Protein AF-A0A3M5H0Y8-F1 (afdb_monomer)

Mean predicted aligned error: 6.43 Å

Foldseek 3Di:
DADPAADLVVLVVLVCQQDNCVHLQVQLVVLQVVLVVDDDPVSSVVSNVRSVVSVVVNVVSVVVSCNNCPVVVVVVVVVVPD

InterPro domains:
  IPR007760 Manganese catalase [PF05067] (2-82)
  IPR009078 Ferritin-like superfamily [SSF47240] (2-82)
  IPR012347 Ferritin-like [G3DSA:1.20.1260.10] (1-82)

Sequence (82 aa):
MRVARPNPGLANLLLEQFGGAQGELAAAGRYFTQGLSEEDPGRKDLLMDIATEELSHLEIVGSIIVMLNKGAKGQLAEGIEE

pLDDT: mean 88.53, std 17.4, range [35.38, 98.81]

Nearest PDB structures (foldseek):
  6j42-assembly1_B-2  TM=9.951E-01  e=5.965E-05  Nostoc sp. PCC 7120 = FACHB-418
  4r42-assembly1_C-2  TM=9.955E-01  e=7.629E-05  Nostoc sp. PCC 7120 = FACHB-418
  4r42-assembly1_A-2  TM=9.919E-01  e=1.174E-04  Nostoc sp. PCC 7120 = FACHB-418
  4r42-assembly1_B-2  TM=9.965E-01  e=1.596E-04  Nostoc sp. PCC 7120 = FACHB-418
  6j42-assembly1_A  TM=9.922E-01  e=1.596E-04  Nostoc sp. PCC 7120 = FACHB-418

Radius of gyration: 17.4 Å; Cα contacts (8 Å, |Δi|>4): 88; chains: 1; bounding box: 47×23×45 Å

Structure (mmCIF, N/CA/C/O backbone):
data_AF-A0A3M5H0Y8-F1
#
_entry.id   AF-A0A3M5H0Y8-F1
#
loop_
_atom_site.group_PDB
_atom_site.id
_atom_site.type_symbol
_atom_site.label_atom_id
_atom_site.label_alt_id
_atom_site.label_comp_id
_atom_site.label_asym_id
_atom_site.label_entity_id
_atom_site.label_seq_id
_atom_site.pdbx_PDB_ins_code
_atom_site.Cartn_x
_atom_site.Cartn_y
_atom_site.Cartn_z
_atom_site.occupancy
_atom_site.B_iso_or_equiv
_atom_site.auth_seq_id
_atom_site.auth_comp_id
_atom_site.auth_asym_id
_atom_site.auth_atom_id
_atom_site.pdbx_PDB_model_num
ATOM 1 N N . MET A 1 1 ? 3.838 -15.388 -9.261 1.00 60.31 1 MET A N 1
ATOM 2 C CA . MET A 1 1 ? 3.484 -14.550 -10.431 1.00 60.31 1 MET A CA 1
ATOM 3 C C . MET A 1 1 ? 4.565 -14.609 -11.502 1.00 60.31 1 MET A C 1
ATOM 5 O O . MET A 1 1 ? 5.715 -14.848 -11.157 1.00 60.31 1 MET A O 1
ATOM 9 N N . ARG A 1 2 ? 4.215 -14.411 -12.781 1.00 72.56 2 ARG A N 1
ATOM 10 C CA . ARG A 1 2 ? 5.161 -14.325 -13.909 1.00 72.56 2 ARG A CA 1
ATOM 11 C C . ARG A 1 2 ? 4.655 -13.304 -14.931 1.00 72.56 2 ARG A C 1
ATOM 13 O O . ARG A 1 2 ? 3.451 -13.217 -15.141 1.00 72.56 2 ARG A O 1
ATOM 20 N N . VAL A 1 3 ? 5.564 -12.580 -15.579 1.00 83.38 3 VAL A N 1
ATOM 21 C CA . VAL A 1 3 ? 5.268 -11.736 -16.752 1.00 83.38 3 VAL A CA 1
ATOM 22 C C . VAL A 1 3 ? 5.851 -12.398 -17.999 1.00 83.38 3 VAL A C 1
ATOM 24 O O . VAL A 1 3 ? 6.895 -13.040 -17.915 1.00 83.38 3 VAL A O 1
ATOM 27 N N . ALA A 1 4 ? 5.185 -12.266 -19.149 1.00 83.38 4 ALA A N 1
ATOM 28 C CA . ALA A 1 4 ? 5.621 -12.926 -20.384 1.00 83.38 4 ALA A 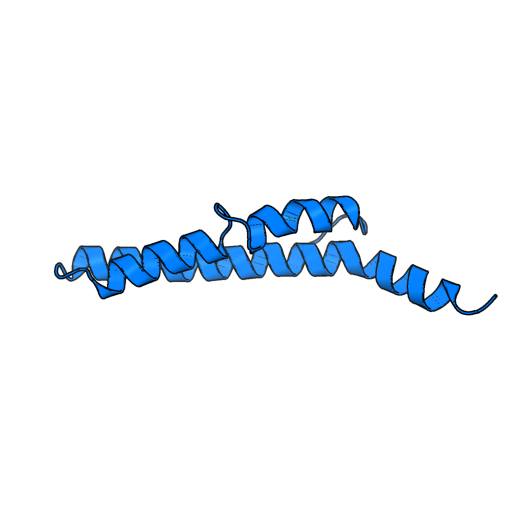CA 1
ATOM 29 C C . ALA A 1 4 ? 6.916 -12.323 -20.956 1.00 83.38 4 ALA A C 1
ATOM 31 O O . ALA A 1 4 ? 7.774 -13.047 -21.451 1.00 83.38 4 ALA A O 1
ATOM 32 N N . ARG A 1 5 ? 7.057 -10.994 -20.884 1.00 86.06 5 ARG A N 1
ATOM 33 C CA . ARG A 1 5 ? 8.249 -10.253 -21.309 1.00 86.06 5 ARG A CA 1
ATOM 34 C C . ARG A 1 5 ? 8.366 -8.924 -20.553 1.00 86.06 5 ARG A C 1
ATOM 36 O O . ARG A 1 5 ? 7.341 -8.415 -20.092 1.00 86.06 5 ARG A O 1
ATOM 43 N N . PRO A 1 6 ? 9.570 -8.341 -20.461 1.00 91.56 6 PRO A N 1
ATOM 44 C CA . PRO A 1 6 ? 9.765 -6.967 -20.003 1.00 91.56 6 PRO A CA 1
ATOM 45 C C . PRO A 1 6 ? 8.931 -5.965 -20.819 1.00 91.56 6 PRO A C 1
ATOM 47 O O . PRO A 1 6 ? 8.830 -6.087 -22.041 1.00 91.56 6 PRO A O 1
ATOM 50 N N . ASN A 1 7 ? 8.324 -4.985 -20.146 1.00 92.25 7 ASN A N 1
ATOM 51 C CA . ASN A 1 7 ? 7.573 -3.891 -20.770 1.00 92.25 7 ASN A CA 1
ATOM 52 C C . ASN A 1 7 ? 7.534 -2.667 -19.828 1.00 92.25 7 ASN A C 1
ATOM 54 O O . ASN A 1 7 ? 6.620 -2.555 -19.007 1.00 92.25 7 ASN A O 1
ATOM 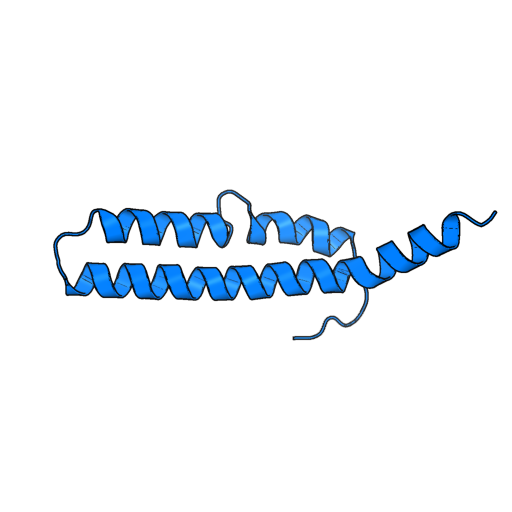58 N N . PRO A 1 8 ? 8.503 -1.743 -19.942 1.00 91.56 8 PRO A N 1
ATOM 59 C CA . PRO A 1 8 ? 8.586 -0.558 -19.084 1.00 91.56 8 PRO A CA 1
ATOM 60 C C . PRO A 1 8 ? 7.396 0.394 -19.216 1.00 91.56 8 PRO A C 1
ATOM 62 O O . PRO A 1 8 ? 7.001 1.015 -18.236 1.00 91.56 8 PRO A O 1
ATOM 65 N N . GLY A 1 9 ? 6.786 0.485 -20.404 1.00 93.38 9 GLY A N 1
ATOM 66 C CA . GLY A 1 9 ? 5.594 1.311 -20.610 1.00 93.38 9 GLY A CA 1
ATOM 67 C C . GLY A 1 9 ? 4.414 0.814 -19.776 1.00 93.38 9 GLY A C 1
ATOM 68 O O . GLY A 1 9 ? 3.761 1.598 -19.093 1.00 93.38 9 GLY A O 1
ATOM 69 N N . LEU A 1 10 ? 4.198 -0.505 -19.752 1.00 93.44 10 LEU A N 1
ATOM 70 C CA . LEU A 1 10 ? 3.200 -1.115 -18.871 1.00 93.44 10 LEU A CA 1
ATOM 71 C C . LEU A 1 10 ? 3.575 -0.957 -17.391 1.00 93.44 10 LEU A C 1
ATOM 73 O O . LEU A 1 10 ? 2.701 -0.688 -16.575 1.00 93.44 10 LEU A O 1
ATOM 77 N N . ALA A 1 11 ? 4.860 -1.080 -17.044 1.00 94.44 11 ALA A N 1
ATOM 78 C CA . ALA A 1 11 ? 5.321 -0.856 -15.674 1.00 94.44 11 ALA A CA 1
ATOM 79 C C . ALA A 1 11 ? 4.993 0.565 -15.192 1.00 94.44 11 ALA A C 1
ATOM 81 O O . ALA A 1 11 ? 4.551 0.735 -14.061 1.00 94.44 11 ALA A O 1
ATOM 82 N N . ASN A 1 12 ? 5.155 1.565 -16.064 1.00 94.88 12 ASN A N 1
ATOM 83 C CA . ASN A 1 12 ? 4.819 2.951 -15.765 1.00 94.88 12 ASN A CA 1
ATOM 84 C C . ASN A 1 12 ? 3.311 3.153 -15.554 1.00 94.88 12 ASN A C 1
ATOM 86 O O . ASN A 1 12 ? 2.919 3.850 -14.628 1.00 94.88 12 ASN A O 1
ATOM 90 N N . LEU A 1 13 ? 2.460 2.508 -16.360 1.00 96.50 13 LEU A N 1
ATOM 91 C CA . LEU A 1 13 ? 1.006 2.552 -16.155 1.00 96.50 13 LEU A CA 1
ATOM 92 C C . LEU A 1 13 ? 0.591 1.904 -14.825 1.00 96.50 13 LEU A C 1
ATOM 94 O O . LEU A 1 13 ? -0.299 2.406 -14.146 1.00 96.50 13 LEU A O 1
ATOM 98 N N . LEU A 1 14 ? 1.254 0.816 -14.423 1.00 96.75 14 LEU A N 1
ATOM 99 C CA . LEU A 1 14 ? 0.970 0.131 -13.159 1.00 96.75 14 LEU A CA 1
ATOM 100 C C . LEU A 1 14 ? 1.401 0.922 -11.917 1.00 96.75 14 LEU A C 1
ATOM 102 O O . LEU A 1 14 ? 0.934 0.603 -10.825 1.00 96.75 14 LEU A O 1
ATOM 106 N N . LEU A 1 15 ? 2.220 1.972 -12.054 1.00 97.12 15 LEU A N 1
ATOM 107 C CA . LEU A 1 15 ? 2.504 2.879 -10.935 1.00 97.12 15 LEU A CA 1
ATOM 108 C C . LEU A 1 15 ? 1.235 3.570 -10.423 1.00 97.12 15 LEU A C 1
ATOM 110 O O . LEU A 1 15 ? 1.150 3.831 -9.226 1.00 97.12 15 LEU A O 1
ATOM 114 N N . GLU A 1 16 ? 0.237 3.795 -11.285 1.00 97.88 16 GLU A N 1
ATOM 115 C CA . GLU A 1 16 ? -1.063 4.329 -10.860 1.00 97.88 16 GLU A CA 1
ATOM 116 C C . GLU A 1 16 ? -1.792 3.347 -9.934 1.00 97.88 16 GLU A C 1
ATOM 118 O O . GLU A 1 16 ? -2.350 3.751 -8.919 1.00 97.88 16 GLU A O 1
ATOM 123 N N . GLN A 1 17 ? -1.734 2.043 -10.223 1.00 97.44 17 GLN A N 1
ATOM 124 C CA . GLN A 1 17 ? -2.304 1.028 -9.331 1.00 97.44 17 GLN A CA 1
ATOM 125 C C . GLN A 1 17 ? -1.475 0.858 -8.056 1.00 97.44 17 GLN A C 1
ATOM 127 O O . GLN A 1 17 ? -2.032 0.604 -7.001 1.00 97.44 17 GLN A O 1
ATOM 132 N N . PHE A 1 18 ? -0.157 1.047 -8.108 1.00 97.69 18 PHE A N 1
ATOM 133 C CA . PHE A 1 18 ? 0.682 0.943 -6.915 1.00 97.69 18 PHE A CA 1
ATOM 134 C C . PHE A 1 18 ? 0.479 2.127 -5.951 1.00 97.69 18 PHE A C 1
ATOM 136 O O . PHE A 1 18 ? 0.174 1.936 -4.778 1.00 97.69 18 PHE A O 1
ATOM 143 N N . GLY A 1 19 ? 0.649 3.359 -6.437 1.00 96.00 19 GLY A N 1
ATOM 144 C CA . GLY A 1 19 ? 0.712 4.565 -5.599 1.00 96.00 19 GLY A CA 1
ATOM 145 C C . GLY A 1 19 ? -0.153 5.733 -6.068 1.00 96.00 19 GLY A C 1
ATOM 146 O O . GLY A 1 19 ? -0.032 6.825 -5.514 1.00 96.00 19 GLY A O 1
ATOM 147 N N . GLY A 1 20 ? -0.995 5.538 -7.083 1.00 97.75 20 GLY A N 1
ATOM 148 C CA . GLY A 1 20 ? -1.952 6.543 -7.535 1.00 97.75 20 GLY A CA 1
ATOM 149 C C . GLY A 1 20 ? -3.072 6.787 -6.524 1.00 97.75 20 GLY A C 1
ATOM 150 O O . GLY A 1 20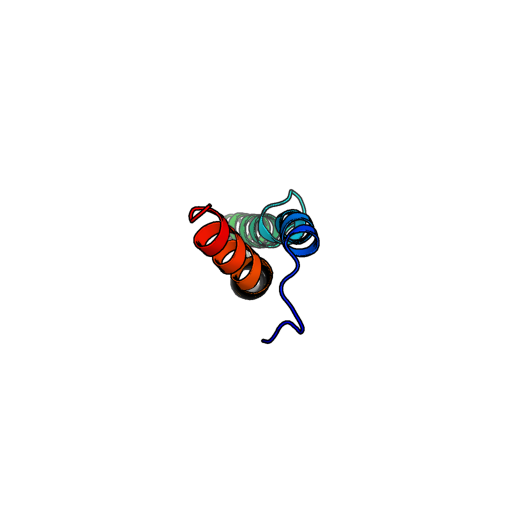 ? -3.205 6.094 -5.512 1.00 97.75 20 GLY A O 1
ATOM 151 N N . ALA A 1 21 ? -3.926 7.773 -6.798 1.00 96.50 21 ALA A N 1
ATOM 152 C CA . ALA A 1 21 ? -4.967 8.198 -5.852 1.00 96.50 21 ALA A CA 1
ATOM 153 C C . ALA A 1 21 ? -5.992 7.084 -5.548 1.00 96.50 21 ALA A C 1
ATOM 155 O O . ALA A 1 21 ? -6.555 7.005 -4.449 1.00 96.50 21 ALA A O 1
ATOM 156 N N . GLN A 1 22 ? -6.220 6.213 -6.532 1.00 96.31 22 GLN A N 1
ATOM 157 C CA . GLN A 1 22 ? -7.095 5.044 -6.439 1.00 96.31 22 GLN A CA 1
ATOM 158 C C . GLN A 1 22 ? -6.310 3.728 -6.351 1.00 96.31 22 GLN A C 1
ATOM 160 O O . GLN A 1 22 ? -6.920 2.671 -6.433 1.00 96.31 22 GLN A O 1
ATOM 165 N N . GLY A 1 23 ? -4.986 3.791 -6.185 1.00 97.56 23 GLY A N 1
ATOM 166 C CA . GLY A 1 23 ? -4.133 2.612 -6.086 1.00 97.56 23 GLY A CA 1
ATOM 167 C C . GLY A 1 23 ? -4.209 1.905 -4.732 1.00 97.56 23 GLY A C 1
ATOM 168 O O . GLY A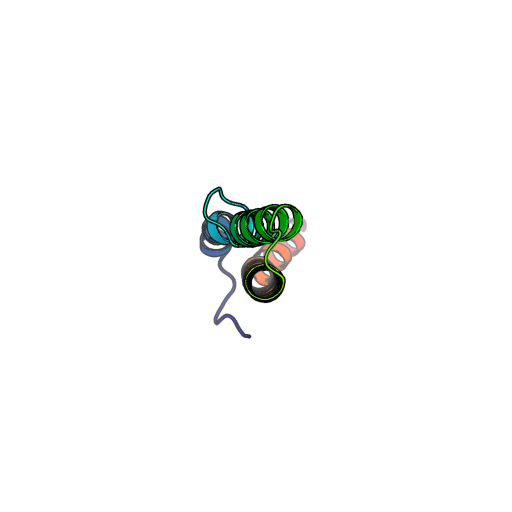 1 23 ? -4.793 2.417 -3.769 1.00 97.56 23 GLY A O 1
ATOM 169 N N . GLU A 1 24 ? -3.546 0.753 -4.654 1.00 98.38 24 GLU A N 1
ATOM 170 C CA . GLU A 1 24 ? -3.579 -0.165 -3.512 1.00 98.38 24 GLU A CA 1
ATOM 171 C C . GLU A 1 24 ? -3.045 0.488 -2.236 1.00 98.38 24 GLU A C 1
ATOM 173 O O . GLU A 1 24 ? -3.632 0.349 -1.167 1.00 98.38 24 GLU A O 1
ATOM 178 N N . LEU A 1 25 ? -1.981 1.298 -2.330 1.00 98.19 25 LEU A N 1
ATOM 179 C CA . 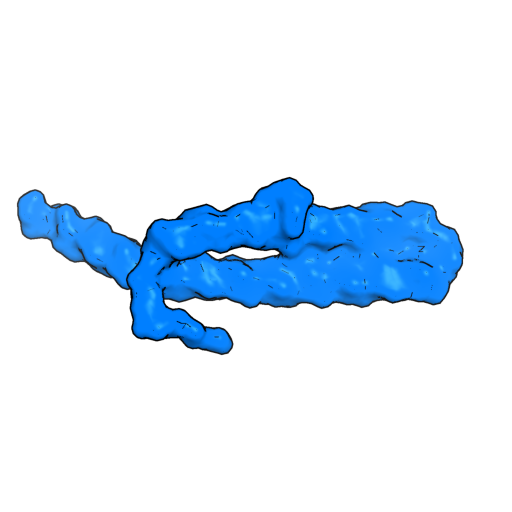LEU A 1 25 ? -1.447 2.007 -1.163 1.00 98.19 25 LEU A CA 1
ATOM 180 C C . LEU A 1 25 ? -2.469 3.000 -0.592 1.00 98.19 25 LEU A C 1
ATOM 182 O O . LEU A 1 25 ? -2.599 3.147 0.625 1.00 98.19 25 LEU A O 1
ATOM 186 N N . ALA A 1 26 ? -3.206 3.681 -1.470 1.00 98.25 26 ALA A N 1
ATOM 187 C CA . ALA A 1 26 ? -4.243 4.609 -1.055 1.00 98.25 26 ALA A CA 1
ATOM 188 C C . ALA A 1 26 ? -5.454 3.860 -0.472 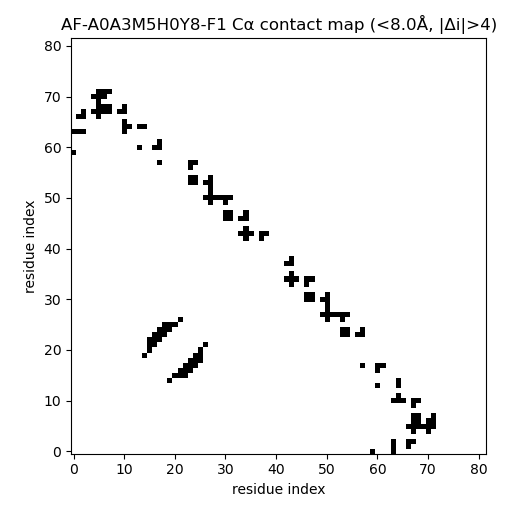1.00 98.25 26 ALA A C 1
ATOM 190 O O . ALA A 1 26 ? -6.043 4.338 0.497 1.00 98.25 26 ALA A O 1
ATOM 191 N N . ALA A 1 27 ? -5.814 2.691 -1.015 1.00 98.50 27 ALA A N 1
ATOM 192 C CA . ALA A 1 27 ? -6.862 1.827 -0.468 1.00 98.50 27 ALA A CA 1
ATOM 193 C C . ALA A 1 27 ? -6.492 1.304 0.926 1.00 98.50 27 ALA A C 1
ATOM 195 O O . ALA 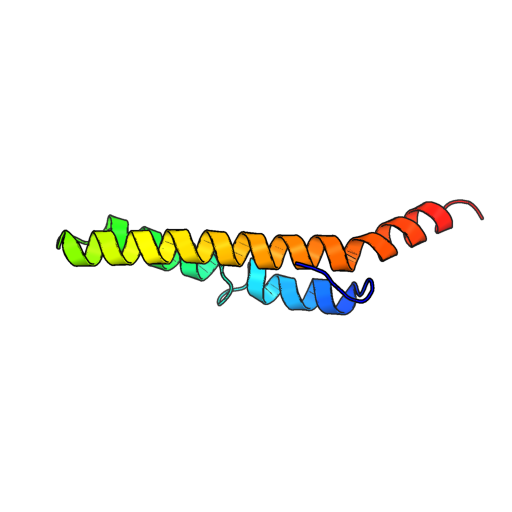A 1 27 ? -7.218 1.581 1.883 1.00 98.50 27 ALA A O 1
ATOM 196 N N . ALA A 1 28 ? -5.317 0.682 1.063 1.00 98.56 28 ALA A N 1
ATOM 197 C CA . ALA A 1 28 ? -4.778 0.204 2.333 1.00 98.56 28 ALA A CA 1
ATOM 198 C C . ALA A 1 28 ? -4.752 1.321 3.386 1.00 98.56 28 ALA A C 1
ATOM 200 O O . ALA A 1 28 ? -5.255 1.150 4.493 1.00 98.56 28 ALA A O 1
ATOM 201 N N . GLY A 1 29 ? -4.238 2.504 3.027 1.00 98.56 29 GLY A N 1
ATOM 202 C CA . GLY A 1 29 ? -4.205 3.660 3.922 1.00 98.56 29 GLY A CA 1
ATOM 203 C C . GLY A 1 29 ? -5.597 4.142 4.348 1.00 98.56 29 GLY A C 1
ATOM 204 O O . GLY A 1 29 ? -5.806 4.458 5.522 1.00 98.56 29 GLY A O 1
ATOM 205 N N . ARG A 1 30 ? -6.571 4.176 3.426 1.00 98.69 30 ARG A N 1
ATOM 206 C CA . ARG A 1 30 ? -7.962 4.546 3.741 1.00 98.69 30 ARG A CA 1
ATOM 207 C C . ARG A 1 30 ? -8.591 3.563 4.725 1.00 98.69 30 ARG A C 1
ATOM 209 O O . ARG A 1 30 ? -9.075 4.005 5.761 1.00 98.69 30 ARG A O 1
ATOM 216 N N . TYR A 1 31 ? -8.555 2.262 4.443 1.00 98.62 31 TYR A N 1
ATOM 217 C CA . TYR A 1 31 ? -9.155 1.261 5.331 1.00 98.62 31 TYR A CA 1
ATOM 218 C C . TYR A 1 31 ? -8.446 1.194 6.684 1.00 98.62 31 TYR A C 1
ATOM 220 O O . TYR A 1 31 ? -9.106 1.147 7.719 1.00 98.62 31 TYR A O 1
ATOM 228 N N . PHE A 1 32 ? -7.117 1.319 6.702 1.00 98.69 32 PHE A N 1
ATOM 229 C CA . PHE A 1 32 ? -6.340 1.378 7.937 1.00 98.69 32 PHE A CA 1
ATOM 230 C C . PHE A 1 32 ? -6.741 2.574 8.810 1.00 98.69 32 PHE A C 1
ATOM 232 O O . PHE A 1 32 ? -7.048 2.419 9.990 1.00 98.69 32 PHE A O 1
ATOM 239 N N . THR A 1 33 ? -6.778 3.780 8.235 1.00 98.56 33 THR A N 1
ATOM 240 C CA . THR A 1 33 ? -7.154 4.992 8.985 1.00 98.56 33 THR A CA 1
ATOM 241 C C . THR A 1 33 ? -8.608 4.962 9.452 1.00 98.56 33 THR A C 1
ATOM 243 O O . THR A 1 33 ? -8.883 5.388 10.572 1.00 98.56 33 THR A O 1
ATOM 246 N N . GLN A 1 34 ? -9.520 4.395 8.659 1.00 98.69 34 GLN A N 1
ATOM 247 C CA . GLN A 1 34 ? -10.901 4.142 9.077 1.00 98.69 34 GLN A CA 1
ATOM 248 C C . GLN A 1 34 ? -10.960 3.157 10.252 1.00 98.69 34 GLN A C 1
ATOM 250 O O . GLN A 1 34 ? -11.621 3.443 11.245 1.00 98.69 34 GLN A O 1
ATOM 255 N N . GLY A 1 35 ? -10.219 2.045 10.187 1.00 98.50 35 GLY A N 1
ATOM 256 C CA . GLY A 1 35 ? -10.149 1.049 11.260 1.00 98.50 35 GLY A CA 1
ATOM 257 C C . GLY A 1 35 ? -9.572 1.606 12.567 1.00 98.50 35 GLY A C 1
ATOM 258 O O . GLY A 1 35 ? -10.017 1.237 13.655 1.00 98.50 35 GLY A O 1
ATOM 259 N N . LEU A 1 36 ? -8.626 2.549 12.497 1.00 98.25 36 LEU A N 1
ATOM 260 C CA . LEU A 1 36 ? -8.117 3.244 13.686 1.00 98.25 36 LEU A CA 1
ATOM 261 C C . LEU A 1 36 ? -9.172 4.127 14.367 1.00 98.25 36 LEU A C 1
ATOM 263 O O . LEU A 1 36 ? -9.118 4.282 15.587 1.00 98.25 36 LEU A O 1
ATOM 267 N N . SER A 1 37 ? -10.100 4.703 13.601 1.00 98.19 37 SER A N 1
ATOM 268 C CA . SER A 1 37 ? -11.173 5.574 14.102 1.00 98.19 37 SER A CA 1
ATOM 269 C C . SER A 1 37 ? -12.487 4.846 14.406 1.00 98.19 37 SER A C 1
ATOM 271 O O . SER A 1 37 ? -13.423 5.484 14.878 1.00 98.19 37 SER A O 1
ATOM 273 N N . GLU A 1 38 ? -12.580 3.543 14.141 1.00 98.50 38 GLU A N 1
ATOM 274 C CA . GLU A 1 38 ? -13.790 2.751 14.375 1.00 98.50 38 GLU A CA 1
ATOM 275 C C . GLU A 1 38 ? -13.895 2.276 15.835 1.00 98.50 38 GLU A C 1
ATOM 277 O O . GLU A 1 38 ? -12.918 1.821 16.441 1.00 98.50 38 GLU A O 1
ATOM 282 N N . GLU A 1 39 ? -15.107 2.365 16.387 1.00 98.19 39 GLU A N 1
ATOM 283 C CA . GLU A 1 39 ? -15.433 1.991 17.767 1.00 98.19 39 GLU A CA 1
ATOM 284 C C . GLU A 1 39 ? -16.060 0.595 17.854 1.00 98.19 39 GLU A C 1
ATOM 286 O O . GLU A 1 39 ? -15.860 -0.104 18.849 1.00 98.19 39 GLU A O 1
ATOM 291 N N . ASP A 1 40 ? -16.797 0.170 16.820 1.00 98.56 40 ASP A N 1
ATOM 292 C CA . ASP A 1 40 ? -17.363 -1.175 16.751 1.00 98.56 40 ASP A CA 1
ATOM 293 C C . ASP A 1 40 ? -16.253 -2.216 16.506 1.00 98.56 40 ASP A C 1
ATOM 295 O O . ASP A 1 40 ? -15.594 -2.174 15.461 1.00 98.56 40 ASP A O 1
ATOM 299 N N . PRO A 1 41 ? -16.044 -3.185 17.420 1.00 98.12 41 PRO A N 1
ATOM 300 C CA . PRO A 1 41 ? -14.943 -4.137 17.296 1.00 98.12 41 PRO A CA 1
ATOM 301 C C . PRO A 1 41 ? -14.997 -4.985 16.022 1.00 98.12 41 PRO A C 1
ATOM 303 O O . PRO A 1 41 ? -13.951 -5.275 15.452 1.00 98.12 41 PRO A O 1
ATOM 306 N N . GLY A 1 42 ? -16.195 -5.365 15.561 1.00 98.38 42 GLY A N 1
ATOM 307 C CA . GLY A 1 42 ? -16.358 -6.214 14.380 1.00 98.38 42 GLY A CA 1
ATOM 308 C C . GLY A 1 42 ? -16.064 -5.471 13.079 1.00 98.38 42 GLY A C 1
ATOM 309 O O . GLY A 1 42 ? -15.366 -5.991 12.211 1.00 98.38 42 GLY A O 1
ATOM 310 N N . ARG A 1 43 ? -16.543 -4.229 12.943 1.00 98.50 43 ARG A N 1
ATOM 311 C CA . ARG A 1 43 ? -16.204 -3.385 11.786 1.00 98.50 43 ARG A CA 1
ATOM 312 C C . ARG A 1 43 ? -14.731 -3.005 11.772 1.00 98.50 43 ARG A C 1
ATOM 314 O O . ARG A 1 43 ? -14.134 -2.965 10.701 1.00 98.50 43 ARG A O 1
ATOM 321 N N . LYS A 1 44 ? -14.145 -2.745 12.942 1.00 98.69 44 LYS A N 1
ATOM 322 C CA . LYS A 1 44 ? -12.716 -2.460 13.058 1.00 98.69 44 LYS A CA 1
ATOM 323 C C . LYS A 1 44 ? -11.872 -3.630 12.565 1.00 98.69 44 LYS A C 1
ATOM 325 O O . LYS A 1 44 ? -10.962 -3.405 11.775 1.00 98.69 44 LYS A O 1
ATOM 330 N N . ASP A 1 45 ? -12.186 -4.844 13.009 1.00 98.69 45 ASP A N 1
ATOM 331 C CA . ASP A 1 45 ? -11.510 -6.070 12.575 1.00 98.69 45 ASP A CA 1
ATOM 332 C C . ASP A 1 45 ? -11.596 -6.228 11.050 1.00 98.69 45 ASP A C 1
ATOM 334 O O . ASP A 1 45 ? -10.572 -6.272 10.374 1.00 98.69 45 ASP A O 1
ATOM 338 N N . LEU A 1 46 ? -12.807 -6.113 10.493 1.00 98.62 46 LEU A N 1
ATOM 339 C CA . LEU A 1 46 ? -13.036 -6.161 9.047 1.00 98.62 46 LEU A CA 1
ATOM 340 C C . LEU A 1 46 ? -12.210 -5.119 8.270 1.00 98.62 46 LEU A C 1
ATOM 342 O O . LEU A 1 46 ? -11.621 -5.435 7.241 1.00 98.62 46 LEU A O 1
ATOM 346 N N . LEU A 1 47 ? -12.168 -3.867 8.732 1.00 98.81 47 LEU A N 1
ATOM 347 C CA . LEU A 1 47 ? -11.401 -2.805 8.071 1.00 98.81 47 LEU A CA 1
ATOM 348 C C . LEU A 1 47 ? -9.890 -3.070 8.117 1.00 98.81 47 LEU A C 1
ATOM 350 O O . LEU A 1 47 ? -9.191 -2.765 7.151 1.00 98.81 47 LEU A O 1
ATOM 354 N N . MET A 1 48 ? -9.384 -3.632 9.216 1.00 98.62 48 MET A N 1
ATOM 355 C CA . MET A 1 48 ? -7.966 -3.971 9.362 1.00 98.62 48 MET A CA 1
ATOM 356 C C . MET A 1 48 ? -7.583 -5.194 8.519 1.00 98.62 48 MET A C 1
ATOM 358 O O . MET A 1 48 ? -6.493 -5.204 7.941 1.00 98.62 48 MET A O 1
ATOM 362 N N . ASP A 1 49 ? -8.484 -6.169 8.386 1.00 98.75 49 ASP A N 1
ATOM 363 C CA . ASP A 1 49 ? -8.327 -7.311 7.482 1.00 98.75 49 ASP A CA 1
ATOM 364 C C . ASP A 1 49 ? -8.236 -6.842 6.029 1.00 98.75 49 ASP A C 1
ATOM 366 O O . ASP A 1 49 ? -7.258 -7.151 5.346 1.00 98.75 49 ASP A O 1
ATOM 370 N N . ILE A 1 50 ? -9.185 -6.007 5.587 1.00 98.69 50 ILE A N 1
ATOM 371 C CA . ILE A 1 50 ? -9.167 -5.432 4.234 1.00 98.69 50 ILE A CA 1
ATOM 372 C C . ILE A 1 50 ? -7.884 -4.620 4.028 1.00 98.69 50 ILE A C 1
ATOM 374 O O . ILE A 1 50 ? -7.180 -4.829 3.046 1.00 98.69 50 ILE A O 1
ATOM 378 N N . ALA A 1 51 ? -7.516 -3.733 4.960 1.00 98.62 51 ALA A N 1
ATOM 379 C CA . ALA A 1 51 ? -6.284 -2.949 4.842 1.00 98.62 51 ALA A CA 1
ATOM 380 C C . ALA A 1 51 ? -5.034 -3.831 4.675 1.00 98.62 51 ALA A C 1
ATOM 382 O O . ALA A 1 51 ? -4.123 -3.479 3.926 1.00 98.62 51 ALA A O 1
ATOM 383 N N . THR A 1 52 ? -4.994 -4.976 5.358 1.00 98.44 52 THR A N 1
ATOM 384 C CA . THR A 1 52 ? -3.893 -5.942 5.269 1.00 98.44 52 THR A CA 1
ATOM 385 C C . THR A 1 52 ? -3.903 -6.700 3.938 1.00 98.44 52 THR A C 1
ATOM 387 O O . THR A 1 52 ? -2.842 -6.928 3.350 1.00 98.44 52 THR A O 1
ATOM 390 N N . GLU A 1 53 ? -5.079 -7.050 3.417 1.00 98.69 53 GLU A N 1
ATOM 391 C CA . GLU A 1 53 ? -5.228 -7.638 2.082 1.00 98.69 53 GLU A CA 1
ATOM 392 C C . GLU A 1 53 ? -4.750 -6.673 0.986 1.00 98.69 53 GLU A C 1
ATOM 394 O O . GLU A 1 53 ? -3.957 -7.069 0.129 1.00 98.69 53 GLU A O 1
ATOM 399 N N . GLU A 1 54 ? -5.097 -5.384 1.071 1.00 98.44 54 GLU A N 1
ATOM 400 C CA . GLU A 1 54 ? -4.646 -4.377 0.098 1.00 98.44 54 GLU A CA 1
ATOM 401 C C . GLU A 1 54 ? -3.117 -4.187 0.106 1.00 98.44 54 GLU A C 1
ATOM 403 O O . GLU A 1 54 ? -2.512 -3.891 -0.926 1.00 98.44 54 GLU A O 1
ATOM 408 N N . LEU A 1 55 ? -2.435 -4.424 1.236 1.00 98.06 55 LEU A N 1
ATOM 409 C CA . LEU A 1 55 ? -0.965 -4.475 1.259 1.00 98.06 55 LEU A CA 1
ATOM 410 C C . LEU A 1 55 ? -0.412 -5.682 0.485 1.00 98.06 55 LEU A C 1
ATOM 412 O O . LEU A 1 55 ? 0.649 -5.582 -0.136 1.00 98.06 55 LEU A O 1
ATOM 416 N N . SER A 1 56 ? -1.135 -6.802 0.475 1.00 97.75 56 SER A N 1
ATOM 417 C CA . SER A 1 56 ? -0.784 -7.974 -0.336 1.00 97.75 56 SER A CA 1
ATOM 418 C C . SER A 1 56 ? -1.013 -7.700 -1.829 1.00 97.75 56 SER A C 1
ATOM 420 O O . SER A 1 56 ? -0.188 -8.079 -2.666 1.00 97.75 56 SER A O 1
ATOM 422 N N . HIS A 1 57 ? -2.078 -6.972 -2.186 1.00 98.00 57 HIS A N 1
ATOM 423 C CA . HIS A 1 57 ? -2.276 -6.468 -3.550 1.00 98.00 57 HIS A CA 1
ATOM 424 C C . HIS A 1 57 ? -1.149 -5.517 -3.971 1.00 98.00 57 HIS A C 1
ATOM 426 O O . HIS A 1 57 ? -0.575 -5.665 -5.055 1.00 98.00 57 HIS A O 1
ATOM 432 N N . LEU A 1 58 ? -0.748 -4.602 -3.087 1.00 97.62 58 LEU A N 1
ATOM 433 C CA . LEU A 1 58 ? 0.368 -3.690 -3.319 1.00 97.62 58 LEU A CA 1
ATOM 434 C C . LEU A 1 58 ? 1.685 -4.445 -3.584 1.00 97.62 58 LEU A C 1
ATOM 436 O O . LEU A 1 58 ? 2.414 -4.103 -4.521 1.00 97.62 58 LEU A O 1
ATOM 440 N N . GLU A 1 59 ? 1.982 -5.500 -2.815 1.00 97.75 59 GLU A N 1
ATOM 441 C CA . GLU A 1 59 ? 3.148 -6.371 -3.032 1.00 97.75 59 GLU A CA 1
ATOM 442 C C . GLU A 1 59 ? 3.110 -7.041 -4.414 1.00 97.75 59 GLU A C 1
ATOM 444 O O . GLU A 1 59 ? 4.116 -7.078 -5.137 1.00 97.75 59 GLU A O 1
ATOM 449 N N . ILE A 1 60 ? 1.939 -7.543 -4.802 1.00 96.44 60 ILE A N 1
ATOM 450 C CA . ILE A 1 60 ? 1.689 -8.147 -6.109 1.00 96.44 60 ILE A CA 1
ATOM 451 C C . ILE A 1 60 ? 1.990 -7.149 -7.237 1.00 96.44 60 ILE A C 1
ATOM 453 O O . ILE A 1 60 ? 2.778 -7.459 -8.141 1.00 96.44 60 ILE A O 1
ATOM 457 N N . VAL A 1 61 ? 1.418 -5.943 -7.179 1.00 96.38 61 VAL A N 1
ATOM 458 C CA . VAL A 1 61 ? 1.607 -4.910 -8.208 1.00 96.38 61 VAL A CA 1
ATOM 459 C C . VAL A 1 61 ? 3.071 -4.471 -8.264 1.00 96.38 61 VAL A C 1
ATOM 461 O O . VAL A 1 61 ? 3.662 -4.423 -9.348 1.00 96.38 61 VAL A O 1
ATOM 464 N N . GLY A 1 62 ? 3.704 -4.241 -7.110 1.00 95.69 62 GLY A N 1
ATOM 465 C CA . GLY A 1 62 ? 5.125 -3.896 -7.015 1.00 95.69 62 GLY A CA 1
ATOM 466 C C . GLY A 1 62 ? 6.030 -4.964 -7.632 1.00 95.69 62 GLY A C 1
ATOM 467 O O . GLY A 1 62 ? 6.935 -4.660 -8.416 1.00 95.69 62 GLY A O 1
ATOM 468 N N . SER A 1 63 ? 5.739 -6.236 -7.365 1.00 94.81 63 SER A N 1
ATOM 469 C CA . SER A 1 63 ? 6.464 -7.370 -7.942 1.00 94.81 63 SER A CA 1
ATOM 470 C C . SER A 1 63 ? 6.339 -7.421 -9.467 1.00 94.81 63 SER A C 1
ATOM 472 O O . SER A 1 63 ? 7.328 -7.678 -10.163 1.00 94.81 63 SER A O 1
ATOM 474 N N . ILE A 1 64 ? 5.149 -7.143 -10.011 1.00 94.12 64 ILE A N 1
ATOM 475 C CA . ILE A 1 64 ? 4.923 -7.057 -11.462 1.00 94.12 64 ILE A CA 1
ATOM 476 C C . ILE A 1 64 ? 5.725 -5.900 -12.064 1.00 94.12 64 ILE A C 1
ATOM 478 O O . ILE A 1 64 ? 6.429 -6.115 -13.052 1.00 94.12 64 ILE A O 1
ATOM 482 N N . ILE A 1 65 ? 5.690 -4.711 -11.456 1.00 94.44 65 ILE A N 1
ATOM 483 C CA . ILE A 1 65 ? 6.462 -3.539 -11.904 1.00 94.44 65 ILE A CA 1
ATOM 484 C C . ILE A 1 65 ? 7.957 -3.870 -11.974 1.00 94.44 65 ILE A C 1
ATOM 486 O O . ILE A 1 65 ? 8.620 -3.578 -12.974 1.00 94.44 65 ILE A O 1
ATOM 490 N N . VAL A 1 66 ? 8.496 -4.526 -10.943 1.00 93.25 66 VAL A N 1
ATOM 491 C CA . VAL A 1 66 ? 9.898 -4.961 -10.922 1.00 93.25 66 VAL A CA 1
ATOM 492 C C . VAL A 1 66 ? 10.180 -5.939 -12.062 1.00 93.25 66 VAL A C 1
ATOM 494 O O . VAL A 1 66 ? 11.148 -5.751 -12.800 1.00 93.25 66 VAL A O 1
ATOM 497 N N . MET A 1 67 ? 9.342 -6.962 -12.252 1.00 90.94 67 MET A N 1
ATOM 498 C CA . MET A 1 67 ? 9.522 -7.948 -13.323 1.00 90.94 67 MET A CA 1
ATOM 499 C C . MET A 1 67 ? 9.458 -7.327 -14.725 1.00 90.94 67 MET A C 1
ATOM 501 O O . MET A 1 67 ? 10.272 -7.679 -15.579 1.00 90.94 67 MET A O 1
ATOM 505 N N . LEU A 1 68 ? 8.546 -6.382 -14.962 1.00 92.31 68 LEU A N 1
ATOM 506 C CA . LEU A 1 68 ? 8.419 -5.683 -16.243 1.00 92.31 68 LEU A CA 1
ATOM 507 C C . LEU A 1 68 ? 9.633 -4.798 -16.559 1.00 92.31 68 LEU A C 1
ATOM 509 O O . LEU A 1 68 ? 9.961 -4.621 -17.732 1.00 92.31 68 LEU A O 1
ATOM 513 N N . ASN A 1 69 ? 10.326 -4.295 -15.534 1.00 89.44 69 ASN A N 1
ATOM 514 C CA . ASN A 1 69 ? 11.523 -3.465 -15.677 1.00 89.44 69 ASN A CA 1
ATOM 515 C C . ASN A 1 69 ? 12.842 -4.256 -15.746 1.00 89.44 69 ASN A C 1
ATOM 517 O O . ASN A 1 69 ? 13.859 -3.691 -16.154 1.00 89.44 69 ASN A O 1
ATOM 521 N N . LYS A 1 70 ? 12.861 -5.551 -15.390 1.00 80.25 70 LYS A N 1
ATOM 522 C CA . LYS A 1 70 ? 14.094 -6.368 -15.373 1.00 80.25 70 LYS A CA 1
ATOM 523 C C . LYS A 1 70 ? 14.820 -6.420 -16.725 1.00 80.25 70 LYS A C 1
ATOM 525 O O . LYS A 1 70 ? 16.042 -6.367 -16.738 1.00 80.25 70 LYS A O 1
ATOM 530 N N . GLY A 1 71 ? 14.104 -6.464 -17.852 1.00 62.88 71 GLY A N 1
ATOM 531 C CA . GLY A 1 71 ? 14.747 -6.452 -19.177 1.00 62.88 71 GLY A CA 1
ATOM 532 C C . GLY A 1 71 ? 15.278 -5.093 -19.618 1.00 62.88 71 GLY A C 1
ATOM 533 O 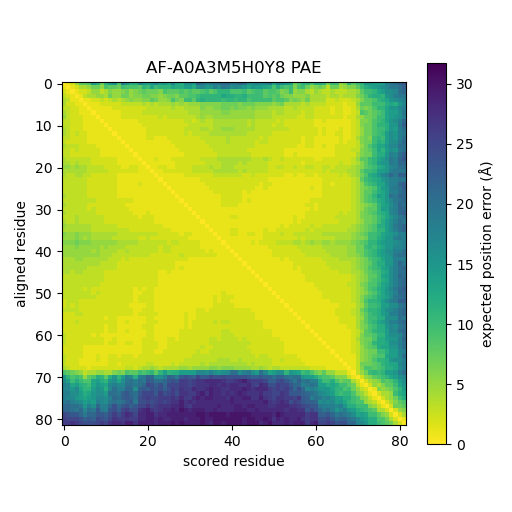O . GLY A 1 71 ? 16.300 -5.033 -20.287 1.00 62.88 71 GLY A O 1
ATOM 534 N N . ALA A 1 72 ? 14.630 -4.001 -19.209 1.00 57.78 72 ALA A N 1
ATOM 535 C CA . ALA A 1 72 ? 15.078 -2.657 -19.566 1.00 57.78 72 ALA A CA 1
ATOM 536 C C . ALA A 1 72 ? 16.316 -2.229 -18.776 1.00 57.78 72 ALA A C 1
ATOM 538 O O . ALA A 1 72 ? 17.192 -1.576 -19.328 1.00 57.78 72 ALA A O 1
ATOM 539 N N . LYS A 1 73 ? 16.436 -2.648 -17.507 1.00 53.38 73 LYS A N 1
ATOM 540 C CA . LYS A 1 73 ? 17.668 -2.439 -16.732 1.00 53.38 73 LYS A CA 1
ATOM 541 C C . LYS A 1 73 ? 18.851 -3.256 -17.267 1.00 53.38 73 LYS A C 1
ATOM 543 O O . LYS A 1 73 ? 19.970 -2.777 -17.172 1.00 53.38 73 LYS A O 1
ATOM 548 N N . GLY A 1 74 ? 18.608 -4.438 -17.844 1.00 50.56 74 GLY A N 1
ATOM 549 C CA . GLY A 1 74 ? 19.639 -5.212 -18.550 1.00 50.56 74 GLY A CA 1
ATOM 550 C C . GLY A 1 74 ? 20.116 -4.512 -19.825 1.00 50.56 74 GLY A C 1
ATOM 551 O O . GLY A 1 74 ? 21.304 -4.271 -19.978 1.00 50.56 74 GLY A O 1
ATOM 552 N N . GLN A 1 75 ? 19.184 -4.064 -20.673 1.00 47.06 75 GLN A N 1
ATOM 553 C CA . GLN A 1 75 ? 19.508 -3.351 -21.919 1.00 47.06 75 GLN A CA 1
ATOM 554 C C . GLN A 1 75 ? 20.183 -1.988 -21.689 1.00 47.06 75 GLN A C 1
ATOM 556 O O . GLN A 1 75 ? 21.065 -1.606 -22.448 1.00 47.06 75 GLN A O 1
ATOM 561 N N . LEU A 1 76 ? 19.804 -1.256 -20.636 1.00 50.94 76 LEU A N 1
ATOM 562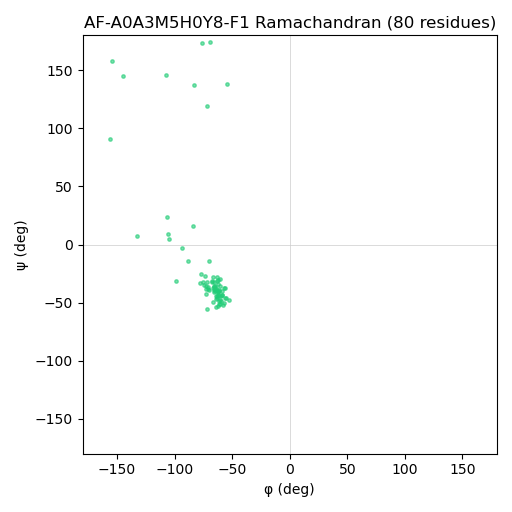 C CA . LEU A 1 76 ? 20.456 0.006 -20.262 1.00 50.94 76 LEU A CA 1
ATOM 563 C C . LEU A 1 76 ? 21.841 -0.195 -19.636 1.00 50.94 76 LEU A C 1
ATOM 565 O O . LEU A 1 76 ? 22.652 0.713 -19.720 1.00 50.94 76 LEU A O 1
ATOM 569 N N . ALA A 1 77 ? 22.111 -1.338 -18.999 1.00 48.09 77 ALA A N 1
ATOM 570 C CA . ALA A 1 77 ? 23.441 -1.657 -18.477 1.00 48.09 77 ALA A CA 1
ATOM 571 C C . ALA A 1 77 ? 24.397 -2.123 -19.589 1.00 48.09 77 ALA A C 1
ATOM 573 O O . ALA A 1 77 ? 25.581 -1.815 -19.535 1.00 48.09 77 ALA A O 1
ATOM 574 N N . GLU A 1 78 ? 23.876 -2.816 -20.606 1.00 47.66 78 GLU A N 1
ATOM 575 C CA . GLU A 1 78 ? 24.633 -3.245 -21.791 1.00 47.66 78 GLU A CA 1
ATOM 576 C C . GLU A 1 78 ? 24.869 -2.090 -22.791 1.00 47.66 78 GLU A C 1
ATOM 578 O O . GLU A 1 78 ? 25.853 -2.095 -23.518 1.00 47.66 78 GLU A O 1
ATOM 583 N N . GLY A 1 79 ? 24.018 -1.056 -22.795 1.00 46.44 79 GLY A N 1
ATOM 584 C CA . GLY A 1 79 ? 24.131 0.123 -23.669 1.00 46.44 79 GLY A CA 1
ATOM 585 C C . GLY A 1 79 ? 25.066 1.244 -23.186 1.00 46.44 79 GLY A C 1
ATOM 586 O O . GLY A 1 79 ? 24.942 2.366 -23.669 1.00 46.44 79 GLY A O 1
ATOM 587 N N . ILE A 1 80 ? 25.953 0.980 -22.218 1.00 50.78 80 ILE A N 1
ATOM 588 C CA . ILE A 1 80 ? 26.998 1.922 -21.749 1.00 50.78 80 ILE A CA 1
ATOM 589 C C . ILE A 1 80 ? 28.391 1.502 -22.285 1.00 50.78 80 ILE A C 1
ATOM 591 O O . ILE A 1 80 ? 29.394 2.128 -21.962 1.00 50.78 80 ILE A O 1
ATOM 595 N N . GLU A 1 81 ? 28.466 0.467 -23.133 1.00 42.59 81 GLU A N 1
ATOM 596 C CA . GLU A 1 81 ? 29.714 -0.050 -23.730 1.00 42.59 81 GLU A CA 1
ATOM 597 C C . GLU A 1 81 ? 29.927 0.276 -25.228 1.00 42.59 81 GLU A C 1
ATOM 599 O O . GLU A 1 81 ? 30.736 -0.381 -25.879 1.00 42.59 81 GLU A O 1
ATOM 604 N N . GLU A 1 82 ? 29.307 1.328 -25.778 1.00 35.38 82 GLU A N 1
ATOM 605 C CA . GLU A 1 82 ? 29.738 1.916 -27.070 1.00 35.38 82 GLU A CA 1
ATOM 606 C C . GLU A 1 82 ? 30.108 3.400 -26.958 1.00 35.38 82 GLU A C 1
ATOM 608 O O . GLU A 1 82 ? 29.283 4.194 -26.445 1.00 35.38 82 GLU A O 1
#

Organism: Pseudomonas savastanoi (NCBI:txid29438)

Secondary structure (DSSP, 8-state):
---SS--HHHHHHHHHHHHSTTSHHHHHHHHHHHHHH--SHHHHHHHHHHHHHHHHHHHHHHHHHHHHHHHHHHHHHHTT--

Solvent-accessible surface area (backbone atoms only — not comparable to full-atom values): 4351 Å² total; per-residue (Å²): 140,85,76,98,63,55,38,54,70,60,27,58,59,46,43,42,49,34,68,25,90,87,5,28,50,41,50,17,50,50,30,38,55,49,25,72,72,46,81,54,69,68,62,20,50,53,27,43,52,51,19,52,50,28,50,52,52,28,52,52,48,49,51,49,35,52,56,18,35,53,52,56,56,50,52,59,64,62,66,72,78,123